Protein AF-A0A2N8SNC4-F1 (afdb_monomer)

Solvent-accessible surface area (backbone atoms only — not comparable to full-atom values): 3844 Å² total; per-residue (Å²): 129,64,65,65,64,53,51,51,52,50,51,53,52,54,52,52,50,54,49,51,51,44,54,50,47,4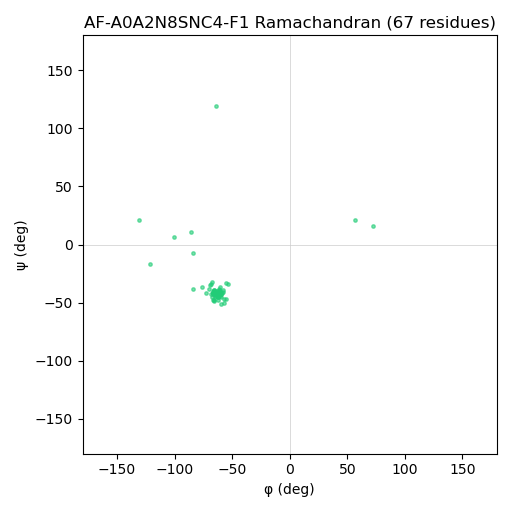2,55,47,30,46,74,76,50,78,34,76,57,39,66,63,48,49,52,52,46,50,52,54,52,52,52,50,49,55,52,52,52,54,51,53,52,48,48,52,66,62,70,72,106

Structure (mmCIF, N/CA/C/O backbone):
data_AF-A0A2N8SNC4-F1
#
_entry.id   AF-A0A2N8SNC4-F1
#
loop_
_atom_site.group_PDB
_atom_site.id
_atom_site.type_symbol
_atom_site.label_atom_id
_atom_site.label_alt_id
_atom_site.label_comp_id
_atom_site.label_asym_id
_atom_site.label_entity_id
_atom_site.label_seq_id
_atom_site.pdbx_PDB_ins_code
_atom_site.Cartn_x
_atom_site.Cartn_y
_atom_site.Cartn_z
_atom_site.occupancy
_atom_site.B_iso_or_equiv
_atom_site.auth_seq_id
_atom_site.auth_comp_id
_atom_site.auth_asym_id
_atom_site.auth_atom_id
_atom_site.pdbx_PDB_model_num
ATOM 1 N N . MET A 1 1 ? -15.833 15.009 20.452 1.00 51.91 1 MET A N 1
ATOM 2 C CA . MET A 1 1 ? -15.403 14.348 19.202 1.00 51.91 1 MET A CA 1
ATOM 3 C C . MET A 1 1 ? -14.852 12.996 19.623 1.00 51.91 1 MET A C 1
ATOM 5 O O . MET A 1 1 ? -14.014 12.999 20.513 1.00 51.91 1 MET A O 1
ATOM 9 N N . ASN A 1 2 ? -15.422 11.881 19.150 1.00 70.88 2 ASN A N 1
ATOM 10 C CA . ASN A 1 2 ? -15.027 10.540 19.604 1.00 70.88 2 ASN A CA 1
ATOM 11 C C . ASN A 1 2 ? -13.563 10.291 19.196 1.00 70.88 2 ASN A C 1
ATOM 13 O O . ASN A 1 2 ? -13.254 10.362 18.006 1.00 70.88 2 ASN A O 1
ATOM 17 N N . THR A 1 3 ? -12.680 10.071 20.171 1.00 77.62 3 THR A N 1
ATOM 18 C CA . THR A 1 3 ? -11.237 9.855 19.982 1.00 77.62 3 THR A CA 1
ATOM 19 C C . THR A 1 3 ? -10.972 8.725 18.986 1.00 77.62 3 THR A C 1
ATOM 21 O O . THR A 1 3 ? -10.101 8.844 18.140 1.00 77.62 3 THR A O 1
ATOM 24 N N . GLU A 1 4 ? -11.831 7.707 18.968 1.00 74.88 4 GLU A N 1
ATOM 25 C CA . GLU A 1 4 ? -11.736 6.552 18.067 1.00 74.88 4 GLU A CA 1
ATOM 26 C C . GLU A 1 4 ? -11.934 6.925 16.597 1.00 74.88 4 GLU A C 1
ATOM 28 O O . GLU A 1 4 ? -11.201 6.475 15.723 1.00 74.88 4 GLU A O 1
ATOM 33 N N . ALA A 1 5 ? -12.904 7.798 16.311 1.00 77.75 5 ALA A N 1
ATOM 34 C CA . ALA A 1 5 ? -13.140 8.276 14.953 1.00 77.75 5 ALA A CA 1
ATOM 35 C C . ALA A 1 5 ? -11.973 9.147 14.460 1.00 77.75 5 ALA A C 1
ATOM 37 O O . ALA A 1 5 ? -11.662 9.160 13.270 1.00 77.75 5 ALA A O 1
ATOM 38 N N . TYR A 1 6 ? -11.322 9.870 15.374 1.00 83.31 6 TYR A N 1
ATOM 39 C CA . TYR A 1 6 ? -10.135 10.661 15.069 1.00 83.31 6 TYR A CA 1
ATOM 40 C C . TYR A 1 6 ? -8.899 9.781 14.833 1.00 83.31 6 TYR A C 1
ATOM 42 O O . TYR A 1 6 ? -8.156 10.023 13.878 1.00 83.31 6 TYR A O 1
ATOM 50 N N . ASP A 1 7 ? -8.710 8.739 15.641 1.00 84.00 7 ASP A N 1
ATOM 51 C CA . ASP A 1 7 ? -7.613 7.780 15.498 1.00 84.00 7 ASP A CA 1
ATOM 52 C C . ASP A 1 7 ? -7.749 6.987 14.193 1.00 84.00 7 ASP A C 1
ATOM 54 O O . ASP A 1 7 ? -6.799 6.924 13.413 1.00 84.00 7 ASP A O 1
ATOM 58 N N . LEU A 1 8 ? -8.956 6.507 13.870 1.00 85.00 8 LEU A N 1
ATOM 59 C CA . LEU A 1 8 ? -9.240 5.820 12.608 1.00 85.00 8 LEU A CA 1
ATOM 60 C C . LEU A 1 8 ? -9.023 6.730 11.388 1.00 85.00 8 LEU A C 1
ATOM 62 O O . LEU A 1 8 ? -8.450 6.303 10.381 1.00 85.00 8 LEU A O 1
ATOM 66 N N . ALA A 1 9 ? -9.444 7.996 11.468 1.00 86.12 9 ALA A N 1
ATOM 67 C CA . ALA A 1 9 ? -9.212 8.973 10.405 1.00 86.12 9 ALA A CA 1
ATOM 68 C C . ALA A 1 9 ? -7.717 9.280 10.225 1.00 86.12 9 ALA A C 1
ATOM 70 O O . ALA A 1 9 ? -7.237 9.396 9.094 1.00 86.12 9 ALA A O 1
ATOM 71 N N . THR A 1 10 ? -6.968 9.378 11.325 1.00 88.00 10 THR A N 1
ATOM 72 C CA . THR A 1 10 ? -5.517 9.595 11.302 1.00 88.00 10 THR A CA 1
ATOM 73 C C . THR A 1 10 ? -4.801 8.389 10.700 1.00 88.00 10 THR A C 1
ATOM 75 O O . THR A 1 10 ? -4.009 8.554 9.772 1.00 88.00 10 THR A O 1
ATOM 78 N N . PHE A 1 11 ? -5.143 7.180 11.146 1.00 87.06 11 PHE A N 1
ATOM 79 C CA . PHE A 1 11 ? -4.608 5.926 10.624 1.00 87.06 11 PHE A CA 1
ATOM 80 C C . PHE A 1 11 ? -4.850 5.787 9.116 1.00 87.06 11 PHE A C 1
ATOM 82 O O . PHE A 1 11 ? -3.908 5.567 8.352 1.00 87.06 11 PHE A O 1
ATOM 89 N N . SER A 1 12 ? -6.095 6.001 8.677 1.00 87.62 12 SER A N 1
ATOM 90 C CA . SER A 1 12 ? -6.490 5.917 7.265 1.00 87.62 12 SER A CA 1
ATOM 91 C C . SER A 1 12 ? -5.748 6.938 6.402 1.00 87.62 12 SER A C 1
ATOM 93 O O . SER A 1 12 ? -5.339 6.645 5.275 1.00 87.62 12 SER A O 1
ATOM 95 N N . ARG A 1 13 ? -5.537 8.150 6.932 1.00 91.19 13 ARG A N 1
ATOM 96 C CA . ARG A 1 13 ? -4.800 9.212 6.246 1.00 91.19 13 ARG A CA 1
ATOM 97 C C . ARG A 1 13 ? -3.321 8.871 6.087 1.00 91.19 13 ARG A C 1
ATOM 99 O O . ARG A 1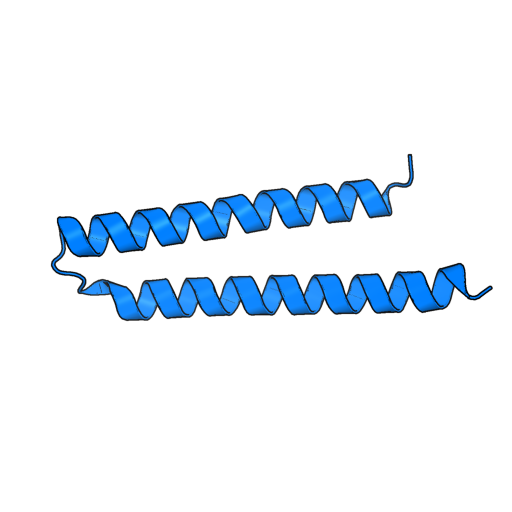 13 ? -2.782 9.091 5.004 1.00 91.19 13 ARG A O 1
ATOM 106 N N . GLU A 1 14 ? -2.663 8.364 7.127 1.00 91.19 14 GLU A N 1
ATOM 107 C CA . GLU A 1 14 ? -1.252 7.970 7.031 1.00 91.19 14 GLU A CA 1
ATOM 108 C C . GLU A 1 14 ? -1.065 6.770 6.087 1.00 91.19 14 GLU A C 1
ATOM 110 O O . GLU A 1 14 ? -0.205 6.825 5.208 1.00 91.19 14 GLU A O 1
ATOM 115 N N . HIS A 1 15 ? -1.939 5.758 6.142 1.00 91.81 15 HIS A N 1
ATOM 116 C CA . HIS A 1 15 ? -1.908 4.631 5.197 1.00 91.81 15 HIS A CA 1
ATOM 117 C C . HIS A 1 15 ? -2.093 5.076 3.7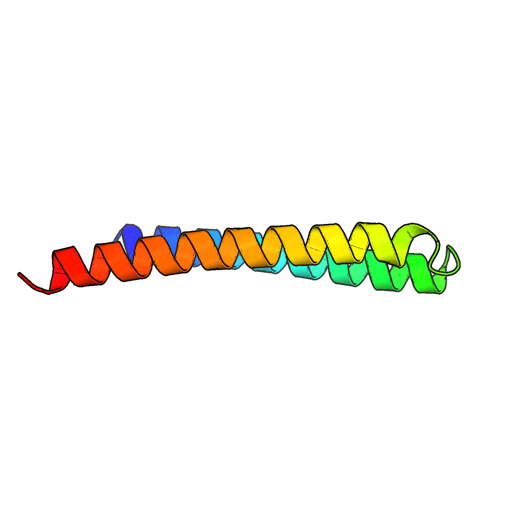44 1.00 91.81 15 HIS A C 1
ATOM 119 O O . HIS A 1 15 ? -1.343 4.663 2.857 1.00 91.81 15 HIS A O 1
ATOM 125 N N . SER A 1 16 ? -3.027 5.999 3.501 1.00 91.62 16 SER A N 1
ATOM 126 C CA . SER A 1 16 ? -3.242 6.573 2.168 1.00 91.62 16 SER A CA 1
ATOM 127 C C . SER A 1 16 ? -1.995 7.288 1.632 1.00 91.62 16 SER A C 1
ATOM 129 O O . SER A 1 16 ? -1.703 7.207 0.438 1.00 91.62 16 SER A O 1
ATOM 131 N N . LYS A 1 17 ? -1.221 7.964 2.494 1.00 95.81 17 LYS A N 1
ATOM 132 C CA . LYS A 1 17 ? 0.049 8.589 2.089 1.00 95.81 17 LYS A CA 1
ATOM 133 C C . LYS A 1 17 ? 1.097 7.549 1.708 1.00 95.81 17 LYS A C 1
ATOM 135 O O . LYS A 1 17 ? 1.792 7.750 0.714 1.00 95.81 17 LYS A O 1
ATOM 140 N N . TYR A 1 18 ? 1.217 6.460 2.466 1.00 95.19 18 TYR A N 1
ATOM 141 C CA . TYR A 1 18 ? 2.178 5.401 2.155 1.00 95.19 18 TYR A CA 1
ATOM 142 C C . TYR A 1 18 ? 1.844 4.697 0.839 1.00 95.19 18 TYR A C 1
ATOM 144 O O . TYR A 1 18 ? 2.726 4.547 -0.006 1.00 95.19 18 TYR A O 1
ATOM 152 N N . LEU A 1 19 ? 0.570 4.375 0.599 1.00 95.94 19 LEU A N 1
ATOM 153 C CA . LEU A 1 19 ? 0.130 3.818 -0.684 1.00 95.94 19 LEU A CA 1
ATOM 154 C C . LEU A 1 19 ? 0.411 4.780 -1.846 1.00 95.94 19 LEU A C 1
ATOM 156 O O . LEU A 1 19 ? 0.963 4.366 -2.866 1.00 95.94 19 L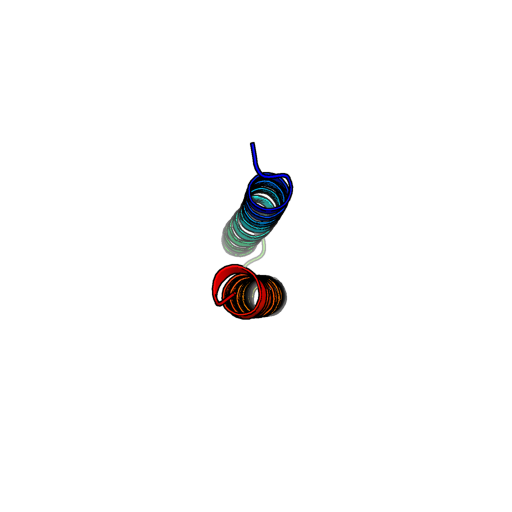EU A O 1
ATOM 160 N N . ALA A 1 20 ? 0.120 6.075 -1.686 1.00 97.12 20 ALA A N 1
ATOM 161 C CA . ALA A 1 20 ? 0.436 7.080 -2.702 1.00 97.12 20 ALA A CA 1
ATOM 162 C C . ALA A 1 20 ? 1.948 7.180 -2.979 1.00 97.12 20 ALA A C 1
ATOM 164 O O . ALA A 1 20 ? 2.363 7.307 -4.135 1.00 97.12 20 ALA A O 1
ATOM 165 N N . ALA A 1 21 ? 2.783 7.087 -1.940 1.00 97.88 21 ALA A N 1
ATOM 166 C CA . ALA A 1 21 ? 4.236 7.083 -2.079 1.00 97.88 21 ALA A CA 1
ATOM 167 C C . ALA A 1 21 ? 4.735 5.849 -2.846 1.00 97.88 21 ALA A C 1
ATOM 169 O O . ALA A 1 21 ? 5.584 5.988 -3.727 1.00 97.88 21 ALA A O 1
ATOM 170 N N . ILE A 1 22 ? 4.175 4.664 -2.582 1.00 97.69 22 ILE A N 1
ATOM 171 C CA . ILE A 1 22 ? 4.538 3.436 -3.302 1.00 97.69 22 ILE A CA 1
ATOM 172 C C . ILE A 1 22 ? 4.078 3.496 -4.756 1.00 97.69 22 ILE A C 1
ATOM 174 O O . ILE A 1 22 ? 4.863 3.189 -5.647 1.00 97.69 22 ILE A O 1
ATOM 178 N N . MET A 1 23 ? 2.863 3.976 -5.036 1.00 97.62 23 MET A N 1
ATOM 179 C CA . MET A 1 23 ? 2.417 4.187 -6.420 1.00 97.62 23 MET A CA 1
ATOM 180 C C . MET A 1 23 ? 3.351 5.140 -7.171 1.00 97.62 23 MET A C 1
ATOM 182 O O . MET A 1 23 ? 3.708 4.898 -8.327 1.00 97.62 23 MET A O 1
ATOM 186 N N . ARG A 1 24 ? 3.803 6.211 -6.507 1.00 98.38 24 ARG A N 1
ATOM 187 C CA . ARG A 1 24 ? 4.791 7.126 -7.081 1.00 98.38 24 ARG A CA 1
ATOM 188 C C . ARG A 1 24 ? 6.138 6.439 -7.309 1.00 98.38 24 ARG A C 1
ATOM 190 O O . ARG A 1 24 ? 6.751 6.680 -8.348 1.00 98.38 24 ARG A O 1
ATOM 197 N N . ALA A 1 25 ? 6.581 5.587 -6.388 1.00 98.12 25 ALA A N 1
ATOM 198 C CA . ALA A 1 25 ? 7.797 4.796 -6.542 1.00 98.12 25 ALA A CA 1
ATOM 199 C C . ALA A 1 25 ? 7.693 3.833 -7.733 1.00 98.12 25 ALA A C 1
ATOM 201 O O . ALA A 1 25 ? 8.595 3.828 -8.560 1.00 98.12 25 ALA A O 1
ATOM 202 N N . ILE A 1 26 ? 6.572 3.120 -7.895 1.00 97.94 26 ILE A N 1
ATOM 203 C CA . ILE A 1 26 ? 6.303 2.242 -9.048 1.00 97.94 26 ILE A CA 1
ATOM 204 C C . ILE A 1 26 ? 6.390 3.034 -10.354 1.00 97.94 26 ILE A C 1
ATOM 206 O O . ILE A 1 26 ? 7.057 2.617 -11.298 1.00 97.94 26 ILE A O 1
ATOM 210 N N . GLN A 1 27 ? 5.759 4.210 -10.412 1.00 98.25 27 GLN A N 1
ATOM 211 C CA . GLN A 1 27 ? 5.801 5.057 -11.603 1.00 98.25 27 GLN A CA 1
ATOM 212 C C . GLN A 1 27 ? 7.228 5.519 -11.938 1.00 98.25 27 GLN A C 1
ATOM 214 O O . GLN A 1 27 ? 7.608 5.562 -13.109 1.00 98.25 27 GLN A O 1
ATOM 219 N N . LEU A 1 28 ? 8.014 5.898 -10.928 1.00 98.31 28 LEU A N 1
ATOM 220 C CA . LEU A 1 28 ? 9.402 6.314 -11.116 1.00 98.31 28 LEU A CA 1
ATOM 221 C C . LEU A 1 28 ? 10.302 5.136 -11.499 1.00 98.31 28 LEU A C 1
ATOM 223 O O . LEU A 1 28 ? 11.154 5.303 -12.367 1.00 98.31 28 LEU A O 1
ATOM 227 N N . ASP A 1 29 ? 10.084 3.960 -10.914 1.00 98.25 29 ASP A N 1
ATOM 228 C CA . ASP A 1 29 ? 10.805 2.729 -11.235 1.00 98.25 29 ASP A CA 1
ATOM 229 C C . ASP A 1 29 ? 10.537 2.300 -12.682 1.00 98.25 29 ASP A C 1
ATOM 231 O O . ASP A 1 29 ? 11.472 2.052 -13.437 1.00 98.25 29 ASP A O 1
ATOM 235 N N . ALA A 1 30 ? 9.281 2.353 -13.130 1.00 97.81 30 ALA A N 1
ATOM 236 C CA . ALA A 1 30 ? 8.925 2.120 -14.527 1.00 97.81 30 ALA A CA 1
ATOM 237 C C . ALA A 1 30 ? 9.587 3.135 -15.477 1.00 97.81 30 ALA A C 1
ATOM 239 O O . ALA A 1 30 ? 10.066 2.770 -16.548 1.00 97.81 30 ALA A O 1
ATOM 240 N N . LYS A 1 31 ? 9.639 4.417 -15.087 1.00 98.31 31 LYS A N 1
ATOM 241 C CA . LYS A 1 31 ? 10.175 5.494 -15.932 1.00 98.31 31 LYS A CA 1
ATOM 242 C C . LYS A 1 31 ? 11.704 5.515 -16.010 1.00 98.31 31 LYS A C 1
ATOM 244 O O . LYS A 1 31 ? 12.251 5.899 -17.040 1.00 98.31 31 LYS A O 1
ATOM 249 N N . HIS A 1 32 ? 12.385 5.191 -14.916 1.00 97.75 32 HIS A N 1
ATOM 250 C CA . HIS A 1 32 ? 13.822 5.440 -14.758 1.00 97.75 32 HIS A CA 1
ATOM 251 C C . HIS A 1 32 ? 14.645 4.180 -14.492 1.00 97.75 32 HIS A C 1
ATOM 253 O O . HIS A 1 32 ? 15.863 4.219 -14.641 1.00 97.75 32 HIS A O 1
ATOM 259 N N . ASN A 1 33 ? 14.003 3.082 -14.103 1.00 96.62 33 ASN A N 1
ATOM 260 C CA . ASN A 1 33 ? 14.651 1.836 -13.705 1.00 96.62 33 ASN A CA 1
ATOM 261 C C . ASN A 1 33 ? 14.043 0.612 -14.415 1.00 96.62 33 ASN A C 1
ATOM 263 O O . ASN A 1 33 ? 14.163 -0.507 -13.923 1.00 96.62 33 ASN A O 1
ATOM 267 N N . GLU A 1 34 ? 13.375 0.831 -15.555 1.00 97.19 34 GLU A N 1
ATOM 268 C CA . GLU A 1 34 ? 12.800 -0.214 -16.420 1.00 97.19 34 GLU A CA 1
ATOM 269 C C . GLU A 1 34 ? 11.804 -1.146 -15.705 1.00 97.19 34 GLU A C 1
ATOM 271 O O . GLU A 1 34 ? 11.549 -2.259 -16.156 1.00 97.19 34 GLU A O 1
ATOM 276 N N . GLY A 1 35 ? 11.233 -0.706 -14.579 1.00 95.69 35 GLY A N 1
ATOM 277 C CA . GLY A 1 35 ? 10.309 -1.518 -13.788 1.00 95.69 35 GLY A CA 1
ATOM 278 C C . GLY A 1 35 ? 10.974 -2.669 -13.025 1.00 95.69 35 GLY A C 1
ATOM 279 O O . GLY A 1 35 ? 10.266 -3.579 -12.590 1.00 95.69 35 GLY A O 1
ATOM 280 N N . ARG A 1 36 ? 12.307 -2.664 -12.859 1.00 97.69 36 ARG A N 1
ATOM 281 C CA . ARG A 1 36 ? 13.052 -3.756 -12.203 1.00 97.69 36 ARG A CA 1
ATOM 282 C C . ARG A 1 36 ? 12.563 -4.079 -10.793 1.00 97.69 36 ARG A C 1
ATOM 284 O O . ARG A 1 36 ? 12.605 -5.242 -10.412 1.00 97.69 36 ARG A O 1
ATOM 291 N N . ASN A 1 37 ? 12.088 -3.084 -10.045 1.00 97.69 37 ASN A N 1
ATOM 292 C CA . ASN A 1 37 ? 11.578 -3.278 -8.686 1.00 97.69 37 ASN A CA 1
ATOM 293 C C . ASN A 1 37 ? 10.042 -3.317 -8.639 1.00 97.69 37 ASN A C 1
ATOM 295 O O . ASN A 1 37 ? 9.459 -3.321 -7.556 1.00 97.69 37 ASN A O 1
ATOM 299 N N . GLY A 1 38 ? 9.360 -3.308 -9.790 1.00 96.88 38 GLY A N 1
ATOM 300 C CA . GLY A 1 38 ? 7.906 -3.173 -9.860 1.00 96.88 38 GLY A CA 1
ATOM 301 C C . GLY A 1 38 ? 7.153 -4.258 -9.088 1.00 96.88 38 GLY A C 1
ATOM 302 O O . GLY A 1 38 ? 6.174 -3.949 -8.413 1.00 96.88 38 GLY A O 1
ATOM 303 N N . ALA A 1 39 ? 7.633 -5.505 -9.136 1.00 97.25 39 ALA A N 1
ATOM 304 C CA . ALA A 1 39 ? 7.028 -6.623 -8.413 1.00 97.25 39 ALA A CA 1
ATOM 305 C C . ALA A 1 39 ? 7.151 -6.463 -6.889 1.00 97.25 39 ALA A C 1
ATOM 307 O O . ALA A 1 39 ? 6.151 -6.581 -6.184 1.00 97.25 39 ALA A O 1
ATOM 308 N N . ASP A 1 40 ? 8.342 -6.125 -6.390 1.00 98.19 40 ASP A N 1
ATOM 309 C CA . ASP A 1 40 ? 8.583 -5.934 -4.955 1.00 98.19 40 ASP A CA 1
ATOM 310 C C . ASP A 1 40 ? 7.798 -4.734 -4.410 1.00 98.19 40 ASP A C 1
ATOM 312 O O . ASP A 1 40 ? 7.196 -4.801 -3.338 1.00 98.19 40 ASP A O 1
ATOM 316 N N . LEU A 1 41 ? 7.734 -3.641 -5.178 1.00 98.06 41 LEU A N 1
ATOM 317 C CA . LEU A 1 41 ? 6.937 -2.466 -4.826 1.00 98.06 41 LEU A CA 1
ATOM 318 C C . LEU A 1 41 ? 5.433 -2.774 -4.819 1.00 98.06 41 LEU A C 1
ATOM 320 O O . LEU A 1 41 ? 4.718 -2.304 -3.935 1.00 98.06 41 LEU A O 1
ATOM 324 N N . ALA A 1 42 ? 4.943 -3.573 -5.769 1.00 97.19 42 ALA A N 1
ATOM 325 C CA . ALA A 1 42 ? 3.551 -4.013 -5.790 1.00 97.19 42 ALA A CA 1
ATOM 326 C C . ALA A 1 42 ? 3.229 -4.950 -4.615 1.00 97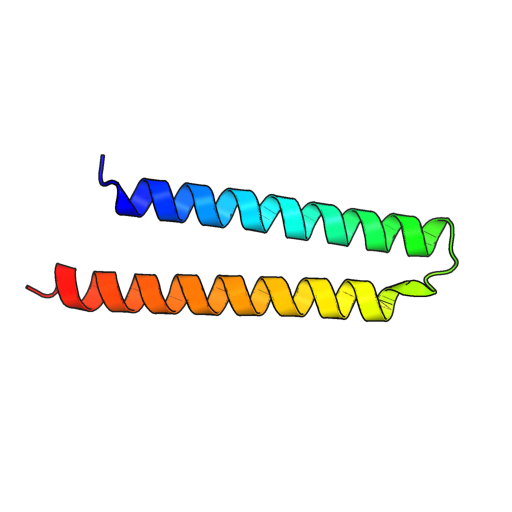.19 42 ALA A C 1
ATOM 328 O O . ALA A 1 42 ? 2.180 -4.801 -3.992 1.00 97.19 42 ALA A O 1
ATOM 329 N N . ALA A 1 43 ? 4.140 -5.862 -4.264 1.00 98.00 43 ALA A N 1
ATOM 330 C CA . ALA A 1 43 ? 3.995 -6.726 -3.096 1.00 98.00 43 ALA A CA 1
ATOM 331 C C . ALA A 1 43 ? 3.942 -5.911 -1.794 1.00 98.00 43 ALA A C 1
ATOM 333 O O . ALA A 1 43 ? 3.098 -6.171 -0.938 1.00 98.00 43 ALA A O 1
ATOM 334 N N . LEU A 1 44 ? 4.777 -4.874 -1.670 1.00 97.38 44 LEU A N 1
ATOM 335 C CA . LEU A 1 44 ? 4.727 -3.952 -0.536 1.00 97.38 44 LEU A CA 1
ATOM 336 C C . LEU A 1 44 ? 3.404 -3.170 -0.482 1.00 97.38 44 LEU A C 1
ATOM 338 O O . LEU A 1 44 ? 2.835 -3.004 0.596 1.00 97.38 44 LEU A O 1
ATOM 342 N N . ALA A 1 45 ? 2.896 -2.707 -1.630 1.00 96.31 45 ALA A N 1
ATOM 343 C CA . ALA A 1 45 ? 1.593 -2.045 -1.699 1.00 96.31 45 ALA A CA 1
ATOM 344 C C . ALA A 1 45 ? 0.459 -2.976 -1.246 1.00 96.31 45 ALA A C 1
ATOM 346 O O . ALA A 1 45 ? -0.403 -2.552 -0.479 1.00 96.31 45 ALA A O 1
ATOM 347 N N . GLN A 1 46 ? 0.484 -4.237 -1.690 1.00 96.81 46 GLN A N 1
ATOM 348 C CA . GLN A 1 46 ? -0.504 -5.244 -1.305 1.00 96.81 46 GLN A CA 1
ATOM 349 C C . GLN A 1 46 ? -0.462 -5.513 0.202 1.00 96.81 46 GLN A C 1
ATOM 351 O O . GLN A 1 46 ? -1.498 -5.448 0.852 1.00 96.81 46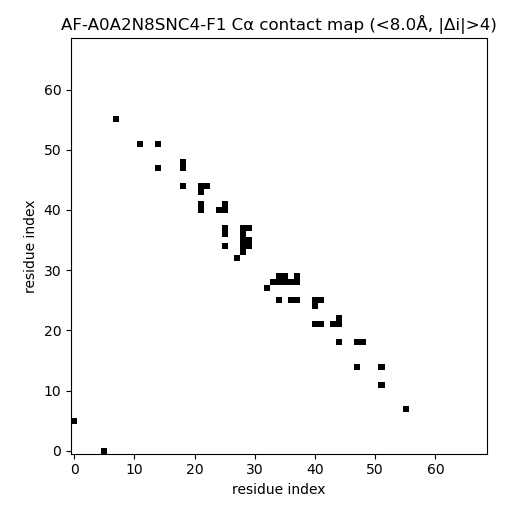 GLN A O 1
ATOM 356 N N . TYR A 1 47 ? 0.732 -5.714 0.768 1.00 95.81 47 TYR A N 1
ATOM 357 C C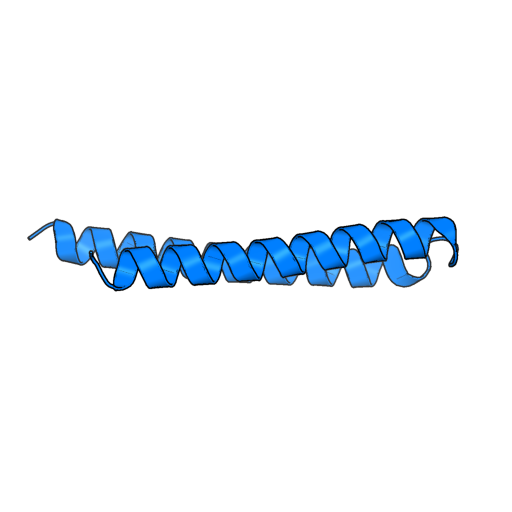A . TYR A 1 47 ? 0.903 -5.923 2.206 1.00 95.81 47 TYR A CA 1
ATOM 358 C C . TYR A 1 47 ? 0.292 -4.785 3.038 1.00 95.81 47 TYR A C 1
ATOM 360 O O . TYR A 1 47 ? -0.449 -5.041 3.983 1.00 95.81 47 TYR A O 1
ATOM 368 N N . LEU A 1 48 ? 0.552 -3.525 2.671 1.00 93.88 48 LEU A N 1
ATOM 369 C CA . LEU A 1 48 ? -0.010 -2.377 3.391 1.00 93.88 48 LEU A CA 1
ATOM 370 C C . LEU A 1 48 ? -1.528 -2.249 3.226 1.00 93.88 48 LEU A C 1
ATOM 372 O O . LEU A 1 48 ? -2.205 -1.792 4.144 1.00 93.88 48 LEU A O 1
ATOM 376 N N . ALA A 1 49 ? -2.067 -2.620 2.063 1.00 93.25 49 ALA A N 1
ATOM 377 C CA . ALA A 1 49 ? -3.509 -2.637 1.850 1.00 93.25 49 ALA A CA 1
ATOM 378 C C . ALA A 1 49 ? -4.186 -3.710 2.719 1.00 93.25 49 ALA A C 1
ATOM 380 O O . ALA A 1 49 ? -5.224 -3.442 3.323 1.00 93.25 49 ALA A O 1
ATOM 381 N N . ASP A 1 50 ? -3.580 -4.893 2.823 1.00 94.62 50 ASP A N 1
ATOM 382 C CA . ASP A 1 50 ? -4.087 -5.988 3.651 1.00 94.62 50 ASP A CA 1
ATOM 383 C C . ASP A 1 50 ? -4.022 -5.642 5.147 1.00 94.62 50 ASP A C 1
ATOM 385 O O . ASP A 1 50 ? -4.993 -5.876 5.866 1.00 94.62 50 ASP A O 1
ATOM 389 N N . ASP A 1 51 ? -2.935 -5.011 5.604 1.00 91.88 51 ASP A N 1
ATOM 390 C CA . ASP A 1 51 ? -2.792 -4.533 6.989 1.00 91.88 51 ASP A CA 1
ATOM 391 C C . ASP A 1 51 ? -3.848 -3.467 7.334 1.00 91.88 51 ASP A C 1
ATOM 393 O O . ASP A 1 51 ? -4.537 -3.556 8.354 1.00 91.88 51 ASP A O 1
ATOM 397 N N . MET A 1 52 ? -4.066 -2.505 6.428 1.00 91.88 52 MET A N 1
ATOM 398 C CA . MET A 1 52 ? -5.114 -1.494 6.580 1.00 91.88 52 MET A CA 1
ATOM 399 C C . MET A 1 52 ? -6.507 -2.129 6.669 1.00 91.88 52 MET A C 1
ATOM 401 O O . MET A 1 52 ? -7.296 -1.746 7.535 1.00 91.88 52 MET A O 1
ATOM 405 N N . ASN A 1 53 ? -6.814 -3.094 5.799 1.00 91.56 53 ASN A N 1
ATOM 406 C CA . ASN A 1 53 ? -8.091 -3.808 5.824 1.00 91.56 53 ASN A CA 1
ATOM 407 C C . ASN A 1 53 ? -8.277 -4.574 7.140 1.00 91.56 53 ASN A C 1
ATOM 409 O O . ASN A 1 53 ? -9.326 -4.448 7.767 1.00 91.56 53 ASN A O 1
ATOM 413 N N . GLY A 1 54 ? -7.246 -5.284 7.609 1.00 91.81 54 GLY A N 1
ATOM 414 C CA . GLY A 1 54 ? -7.291 -6.019 8.875 1.00 91.81 54 GLY A CA 1
ATOM 415 C C . GLY A 1 54 ? -7.548 -5.118 10.087 1.00 91.81 54 GLY A C 1
ATOM 416 O O . GLY A 1 54 ? -8.345 -5.465 10.967 1.00 91.81 54 GLY A O 1
ATOM 417 N N . TYR A 1 55 ? -6.931 -3.934 10.119 1.00 88.88 55 TYR A N 1
ATOM 418 C CA . TYR A 1 55 ? -7.208 -2.939 11.154 1.00 88.88 55 TYR A CA 1
ATOM 419 C C . TYR A 1 55 ? -8.645 -2.405 11.066 1.00 88.88 55 TYR A C 1
ATOM 421 O O . TYR A 1 55 ? -9.359 -2.397 12.069 1.00 88.88 55 TYR A O 1
ATOM 429 N N . MET A 1 56 ? -9.104 -2.008 9.873 1.00 88.56 56 MET A N 1
ATOM 430 C CA . MET A 1 56 ? -10.465 -1.490 9.680 1.00 88.56 56 MET A CA 1
ATOM 431 C C . MET A 1 56 ? -11.547 -2.514 10.043 1.00 88.56 56 MET A C 1
ATOM 433 O O . MET A 1 56 ? -12.539 -2.144 10.671 1.00 88.56 56 MET A O 1
ATOM 437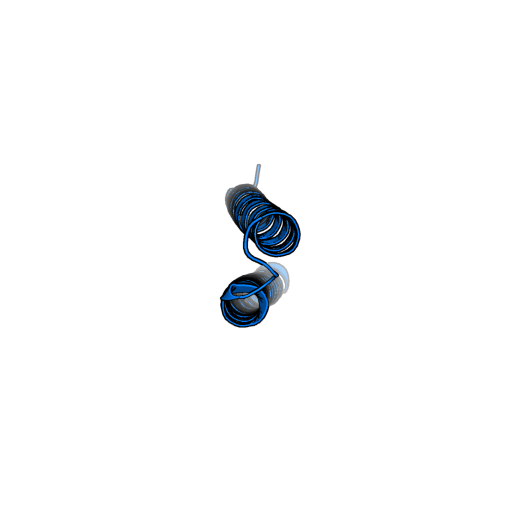 N N . ASP A 1 57 ? -11.355 -3.788 9.701 1.00 91.06 57 ASP A N 1
ATOM 438 C CA . ASP A 1 57 ? -12.283 -4.864 10.057 1.00 91.06 57 ASP A CA 1
ATOM 439 C C . ASP A 1 57 ? -12.343 -5.072 11.576 1.00 91.06 57 ASP A C 1
ATOM 441 O O . ASP A 1 57 ? -13.431 -5.190 12.149 1.00 91.06 57 ASP A O 1
ATOM 445 N N . SER A 1 58 ? -11.184 -5.037 12.245 1.00 89.56 58 SER A N 1
ATOM 446 C CA . 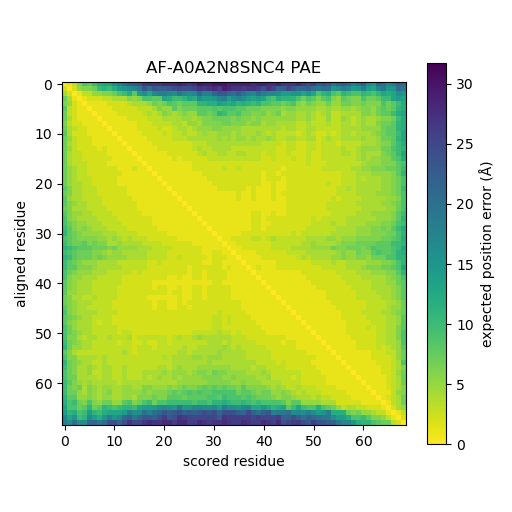SER A 1 58 ? -11.085 -5.134 13.707 1.00 89.56 58 SER A CA 1
ATOM 447 C C . SER A 1 58 ? -11.802 -3.972 14.405 1.00 89.56 58 SER A C 1
ATOM 449 O O . SER A 1 58 ? -12.568 -4.185 15.349 1.00 89.56 58 SER A O 1
ATOM 451 N N . GLU A 1 59 ? -11.619 -2.745 13.914 1.00 87.06 59 GLU A N 1
ATOM 452 C CA . GLU A 1 59 ? -12.311 -1.561 14.431 1.00 87.06 59 GLU A CA 1
ATOM 453 C C . GLU A 1 59 ? -13.822 -1.616 14.166 1.00 87.06 59 GLU A C 1
ATOM 455 O O . GLU A 1 59 ? -14.625 -1.316 15.053 1.00 87.06 59 GLU A O 1
ATOM 460 N N . ALA A 1 60 ? -14.245 -2.077 12.986 1.00 86.25 60 ALA A N 1
ATOM 461 C CA . ALA A 1 60 ? -15.659 -2.259 12.667 1.00 86.25 60 ALA A CA 1
ATOM 462 C C . ALA A 1 60 ? -16.325 -3.313 13.569 1.00 86.25 60 ALA A C 1
ATOM 464 O O . ALA A 1 60 ? -17.463 -3.132 14.015 1.00 86.25 60 ALA A O 1
ATOM 465 N N . GLU A 1 61 ? -15.634 -4.415 13.875 1.00 89.25 61 GLU A N 1
ATOM 466 C CA . GLU A 1 61 ? -16.097 -5.398 14.855 1.00 89.25 61 GLU A CA 1
ATOM 467 C C . GLU A 1 61 ? -16.222 -4.817 16.261 1.00 89.25 61 GLU A C 1
ATOM 469 O O . GLU A 1 61 ? -17.233 -5.062 16.927 1.00 89.25 61 GLU A O 1
ATOM 474 N N . ARG A 1 62 ? -15.230 -4.041 16.703 1.00 86.19 62 ARG A N 1
ATOM 475 C CA . ARG A 1 62 ? -15.236 -3.374 18.008 1.00 86.19 62 ARG A CA 1
ATOM 476 C C . ARG A 1 62 ? -16.427 -2.428 18.142 1.00 86.19 62 ARG A C 1
ATOM 478 O O . ARG A 1 62 ? -17.233 -2.603 19.056 1.00 86.19 62 ARG A O 1
ATOM 485 N N . ILE A 1 63 ? -16.620 -1.537 17.168 1.00 84.94 63 ILE A N 1
ATOM 486 C CA . ILE A 1 63 ? -17.750 -0.597 17.126 1.00 84.94 63 ILE A CA 1
ATOM 487 C C . ILE A 1 63 ? -19.088 -1.344 17.128 1.00 84.94 63 ILE A C 1
ATOM 489 O O . ILE A 1 63 ? -20.002 -0.953 17.850 1.00 84.94 63 ILE A O 1
ATOM 493 N N . ARG A 1 64 ? -19.225 -2.447 16.374 1.00 84.25 64 ARG A N 1
ATOM 494 C CA . ARG A 1 64 ? -20.446 -3.276 16.415 1.00 84.25 64 ARG A CA 1
ATOM 495 C C . ARG A 1 64 ? -20.723 -3.846 17.807 1.00 84.25 64 ARG A C 1
ATOM 497 O O . ARG A 1 64 ? -21.876 -3.860 18.228 1.00 84.25 64 ARG A O 1
ATOM 504 N N . ARG A 1 65 ? -19.698 -4.331 18.516 1.00 86.38 65 ARG A N 1
ATOM 505 C CA . ARG A 1 65 ? -19.849 -4.890 19.874 1.00 86.38 65 ARG A CA 1
ATOM 506 C C . ARG A 1 65 ? -20.187 -3.821 20.911 1.00 86.38 65 ARG A C 1
ATOM 508 O O . ARG A 1 65 ? -20.917 -4.105 21.857 1.00 86.38 65 ARG A O 1
ATOM 515 N N . GLU A 1 66 ? -19.643 -2.621 20.753 1.00 83.56 66 GLU A N 1
ATOM 516 C CA . GLU A 1 66 ? -19.820 -1.514 21.696 1.00 83.56 66 GLU A CA 1
ATOM 517 C C . GLU A 1 66 ? -21.116 -0.729 21.447 1.00 83.56 66 GLU A C 1
ATOM 519 O O . GLU A 1 66 ? -21.795 -0.372 22.404 1.00 83.56 66 GLU A O 1
ATOM 524 N N . GLY A 1 67 ? -21.498 -0.522 20.183 1.00 66.81 67 GLY A N 1
ATOM 525 C CA . GLY A 1 67 ? -22.727 0.169 19.772 1.00 66.81 67 GLY A CA 1
ATOM 526 C C . GLY A 1 67 ? -23.983 -0.709 19.729 1.00 66.81 67 GLY A C 1
ATOM 527 O O . GLY A 1 67 ? -25.077 -0.194 19.526 1.00 66.81 67 GLY A O 1
ATOM 528 N N . GLY A 1 68 ? -23.840 -2.026 19.908 1.00 56.91 68 GLY A N 1
ATOM 529 C CA . GLY A 1 68 ? -24.950 -2.970 20.088 1.00 56.91 68 GLY A CA 1
ATOM 530 C C . GLY A 1 68 ? -25.433 -3.111 21.539 1.00 56.91 68 GLY A C 1
ATOM 531 O O . GLY A 1 68 ? -26.177 -4.050 21.826 1.00 56.91 68 GLY A O 1
ATOM 532 N N . LYS A 1 69 ? -24.979 -2.238 22.448 1.00 47.31 69 LYS A N 1
ATOM 533 C CA . LYS A 1 69 ? -25.444 -2.141 23.838 1.00 47.31 69 LYS A CA 1
ATOM 534 C C . LYS A 1 69 ? -26.470 -1.031 24.013 1.00 47.31 69 LYS A C 1
ATOM 536 O O . LYS A 1 69 ? -26.256 0.057 23.439 1.00 47.31 69 LYS A O 1
#

Sequence (69 aa):
MNTEAYDLATFSREHSKYLAAIMRAIQLDAKHNEGRNGADLAALAQYLADDMNGYMDSEAERIRREGGK

Foldseek 3Di:
DPVLVVVLVVVVVVLVVVLVVLVVVQVCCVVPVVSPCVVVSVVVSVVSVVVNVVVVVVSVVVCCVVVVD

Nearest PDB structures (foldseek):
  5j10-assembly1_B  TM=5.532E-01  e=1.474E+00  synthetic construct
  5j0i-assembly1_A  TM=4.659E-01  e=3.245E+00  synthetic construct
  6msr-assembly1_A  TM=4.729E-01  e=5.864E+00  synthetic construct

Radius of gyration: 16.25 Å; Cα contacts (8 Å, |Δi|>4): 28; chains: 1; bounding box: 40×21×40 Å

Organism: Stutzerimonas stutzeri (NCBI:txid316)

Mean predicted aligned error: 4.8 Å

pLDDT: mean 89.9, std 10.67, range [47.31, 98.38]

Secondary structure (DSSP, 8-state):
--HHHHHHHHHHHHHHHHHHHHHHHHHHHHHHSTTTTHHHHHHHHHHHHHHHHHHHHHHHHHHHHHHT-

=== Feature glossary ===
Each block in this record encodes a different view of the same protein. In brief:

Predicted aligned error. PAE(i, j) answers: if I align the predicted and true structures on residue i, how far off (in Å) do I expect residue j to be? A block-diagonal PAE matrix with low values on the blocks and high values off-diagonal is the signature of a multi-domain protein with confidently predicted domains but uncertain inter-domain orientation.

Contact-map, Ramachandran, and PAE plots. Plot images: a contact map (which residues are close in 3D, as an N×N binary image), a Ramachandran scatter (backbone torsion angles, revealing secondary-structure composition at a glance), and — for AlphaFold structures — a PAE heatmap (pairwise prediction confidence).

Backbone torsions (φ/ψ). φ (phi) and ψ (psi) are the two rotatable backbone dihedrals per residue: φ is the C(i-1)–N–Cα–C torsion, ψ is the N–Cα–C–N(i+1) torsion, both in degrees on (−180°, 180°]. α-helical residues cluster near (−60°, −45°); β-strand residues near (−120°, +130°). A Ramachandran plot is simply a scatter of (φ, ψ) for every residue.

Foldseek 3Di. A 3Di character summarizes, for each residue, the relative orientation of the Cα frame of its nearest spatial neighbor. Because it encodes fold topology rather than chemistry, 3Di alignments detect remote structural similarity that sequence alignment misses.

Radius of gyration, Cα contacts, bounding box. Three whole-structure scalars: the radius of gyration (RMS distance of Cα from centroid, in Å), the count of Cα–Cα contacts (pairs closer than 8 Å and separated by more than four residues in sequence — i.e. tertiary, not local, contacts), and the bounding-box dimensions. Together they distinguish compact globular folds from extended fibres or disordered chains.

Sequence. Sequence gives the chain of amino acids in standard one-letter code (A=alanine, C=cysteine, …, Y=tyrosine), read N→C. It is the only feature that is directly encoded by the gene; all structural features are derived from the folded form of this sequence.

mmCIF coordinates. Atomic coordinates in PDBx/mmCIF format — the same representation the Protein Data Bank distributes. Each line of the _atom_site loop places one backbone atom in Cartesian space (units: ångströms, origin: arbitrary).

Secondary structure (3-state, P-SEA). Three-state secondary structure (P-SEA) collapses the eight DSSP classes into helix (a), strand (b), and coil (c). P-SEA assigns these from Cα geometry alone — distances and angles — without requiring backbone oxygens, so it works on any Cα trace.

InterPro / GO / CATH / organism. Functional annotations link the protein to curated databases. InterPro entries identify conserved domains and families by matching the sequence against member-database signatures (Pfam, PROSITE, CDD, …). Gene Ontology (GO) terms describe molecular function, biological process, and cellular component in a controlled vocabulary. CATH places the structure in a hierarchical fold classification (Class/Architecture/Topology/Homologous-superfamily). The organism is the source species.

B-factor. B-factor (Debye–Waller factor) reflects atomic displacement in the crystal lattice. It is an experimental observable (units Å²), not a prediction; low values mean the atom is pinned down, high values mean it moves or is heterogeneous across the crystal.

Rendered structure images. Structure images are PyMOL renders from six orthogonal camera directions. Cartoon representation draws helices as coils and strands as arrows; sticks shows the backbone as bonds; surface shows the solvent-excluded envelope. Rainbow coloring maps sequence position to hue (blue→red, N→C); chain coloring assigns a distinct color per polypeptide.

Solvent-accessible surface area. Solvent-accessible surface area (SASA) is the area in Å² traced out by the centre of a 1.4 Å probe sphere (a water molecule) rolled over the protein's van der Waals surface (Shrake–Rupley / Lee–Richards construction). Buried residues have near-zero SASA; fully exposed residues can exceed 200 Å². The total SASA scales roughly with the number of surface residues.

Secondary structure (8-state, DSSP). The SS8 string is DSSP's per-residue secondary-structure call. α-helix (H) means an i→i+4 H-bond ladder; β-strand (E) means the residue participates in a β-sheet; 3₁₀ (G) and π (I) are tighter and wider helices; T/S are turns/bends; '-' is loop.

pLDDT. For AlphaFold models, the B-factor field carries pLDDT — the model's own estimate of local accuracy on a 0–100 scale. Regions with pLDDT<50 should be treated as essentially unmodeled; they often correspond to intrinsically disordered segments.

Nearest PDB structures. Nearest PDB neighbors are the top structural matches found by Foldseek when searching this structure against the entire Protein Data Bank. Each hit reports a TM-score (0 to 1; >0.5 almost always implies the same fold) and an E-value. These are *structural* homologs — they may share no detectable sequence similarity.